Protein AF-A0AAD8T8Z3-F1 (afdb_monomer_lite)

Organism: Lolium multiflorum (NCBI:txid4521)

Sequence (109 aa):
MKLYEPAEFHVINPTKKTRVGNPVGYKVVPAGTAASLLDLEDPPQKRGAFTNNQIWVTPYNKSEEWAGGLFVYQSKGEDTLATWSERDRPIENKDIVLWYTLGFHHVPC

Radius of gyration: 16.37 Å; chains: 1; bounding box: 40×32×51 Å

pLDDT: mean 95.12, std 7.9, range [52.03, 98.62]

Secondary structure (DSSP, 8-state):
--TTS---EEEEEEEEE-TTSPEEEEEE---S-----S-TTSHHHHHTGGGS-SEEEEE--TT---TT-S--TT--STTSHHHHHTT----TTS-EEEEE---------

Structure (mmCIF, N/CA/C/O backbone):
data_AF-A0AAD8T8Z3-F1
#
_entry.id   AF-A0AAD8T8Z3-F1
#
loop_
_atom_site.group_PDB
_atom_site.id
_atom_site.type_symbol
_atom_site.label_atom_id
_atom_site.label_alt_id
_atom_site.label_comp_id
_atom_site.label_asym_id
_atom_site.label_entity_id
_atom_site.label_seq_id
_atom_site.pdbx_PDB_ins_code
_atom_site.Cartn_x
_atom_site.Cartn_y
_atom_site.Cartn_z
_atom_site.occupancy
_atom_site.B_iso_or_equiv
_atom_site.auth_seq_id
_atom_site.auth_comp_id
_atom_site.auth_asym_id
_atom_site.auth_atom_id
_atom_site.pdbx_PDB_model_num
ATOM 1 N N . MET A 1 1 ? 1.106 -13.058 0.043 1.00 52.03 1 MET A N 1
ATOM 2 C CA . MET A 1 1 ? -0.238 -13.679 0.082 1.00 52.03 1 MET A CA 1
ATOM 3 C C . MET A 1 1 ? -0.570 -14.150 -1.323 1.00 52.03 1 MET A C 1
ATOM 5 O O . MET A 1 1 ? -0.222 -13.451 -2.266 1.00 52.03 1 MET A O 1
ATOM 9 N N . LYS A 1 2 ? -1.134 -15.344 -1.493 1.00 57.16 2 LYS A N 1
ATOM 10 C CA . LYS A 1 2 ? -1.383 -15.915 -2.820 1.00 57.16 2 LYS A CA 1
ATOM 11 C C . LYS A 1 2 ? -2.777 -15.506 -3.293 1.00 57.16 2 LYS A C 1
ATOM 13 O O . LYS A 1 2 ? -3.746 -15.784 -2.603 1.00 57.16 2 LYS A O 1
ATOM 18 N N . LEU A 1 3 ? -2.882 -14.882 -4.468 1.00 57.81 3 LEU A N 1
ATOM 19 C CA . LEU A 1 3 ? -4.157 -14.403 -5.037 1.00 57.81 3 LEU A CA 1
ATOM 20 C C . LEU A 1 3 ? -5.218 -15.497 -5.249 1.00 57.81 3 LEU A C 1
ATOM 22 O O . LEU A 1 3 ? -6.386 -15.189 -5.451 1.00 57.81 3 LEU A O 1
ATOM 26 N N . TYR A 1 4 ? -4.809 -16.762 -5.232 1.00 66.50 4 TYR A N 1
ATOM 27 C CA . TYR A 1 4 ? -5.671 -17.924 -5.430 1.00 66.50 4 TYR A CA 1
ATOM 28 C C . TYR A 1 4 ? -6.176 -18.550 -4.124 1.00 66.50 4 TYR A C 1
ATOM 30 O O . TYR A 1 4 ? -7.016 -19.446 -4.168 1.00 66.50 4 TYR A O 1
ATOM 38 N N . GLU A 1 5 ? -5.681 -18.106 -2.967 1.00 82.31 5 GLU A N 1
ATOM 39 C CA . GLU A 1 5 ? -6.215 -18.532 -1.676 1.00 82.31 5 GLU A CA 1
ATOM 40 C C . GLU A 1 5 ? -7.357 -17.585 -1.277 1.00 82.31 5 GLU A C 1
ATOM 42 O O . GLU A 1 5 ? -7.149 -16.369 -1.218 1.00 82.31 5 GLU A O 1
ATOM 47 N N . PRO A 1 6 ? -8.576 -18.101 -1.030 1.00 86.00 6 PRO A N 1
ATOM 48 C CA . PRO A 1 6 ? -9.710 -17.252 -0.705 1.00 86.00 6 PRO A CA 1
ATOM 49 C C . PRO A 1 6 ? -9.490 -16.576 0.650 1.00 86.00 6 PRO A C 1
ATOM 51 O O . PRO A 1 6 ? -9.257 -17.237 1.661 1.00 86.00 6 PRO A O 1
ATOM 54 N N . ALA A 1 7 ? -9.605 -15.251 0.671 1.00 88.44 7 ALA A N 1
ATOM 55 C CA . ALA A 1 7 ? -9.513 -14.446 1.879 1.00 88.44 7 ALA A CA 1
ATOM 56 C C . ALA A 1 7 ? -10.479 -13.260 1.818 1.00 88.44 7 ALA A C 1
ATOM 58 O O . ALA A 1 7 ? -10.830 -12.771 0.743 1.00 88.44 7 ALA A O 1
ATOM 59 N N . GLU A 1 8 ? -10.887 -12.780 2.991 1.00 91.94 8 GLU A N 1
ATOM 60 C CA . GLU A 1 8 ? -11.671 -11.558 3.130 1.00 91.94 8 GLU A CA 1
ATOM 61 C C . GLU A 1 8 ? -10.866 -10.494 3.872 1.00 91.94 8 GLU A C 1
ATOM 63 O O . GLU A 1 8 ? -10.250 -10.779 4.897 1.00 91.94 8 GLU A O 1
ATOM 68 N N . PHE A 1 9 ? -10.925 -9.253 3.392 1.00 93.50 9 PHE A N 1
ATOM 69 C CA . PHE A 1 9 ? -10.243 -8.126 4.023 1.00 93.50 9 PHE A CA 1
ATOM 70 C C . PHE A 1 9 ? -11.258 -7.247 4.740 1.00 93.50 9 PHE A C 1
ATOM 72 O O . PHE A 1 9 ? -12.108 -6.619 4.105 1.00 93.50 9 PHE A O 1
ATOM 79 N N . HIS A 1 10 ? -11.171 -7.216 6.066 1.00 96.94 10 HIS A N 1
ATOM 80 C CA . HIS A 1 10 ? -12.029 -6.406 6.923 1.00 96.94 10 HIS A CA 1
ATOM 81 C C . HIS A 1 10 ? -11.175 -5.392 7.678 1.00 96.94 10 HIS A C 1
ATOM 83 O O . HIS A 1 10 ? -10.172 -5.754 8.288 1.00 96.94 10 HIS A O 1
ATOM 89 N N . VAL A 1 11 ? -11.600 -4.131 7.670 1.00 98.12 11 VAL A N 1
ATOM 90 C CA . VAL A 1 11 ? -11.083 -3.093 8.563 1.00 98.12 11 VAL A CA 1
ATOM 91 C C . VAL A 1 11 ? -12.081 -2.953 9.702 1.00 98.12 11 VAL A C 1
ATOM 93 O O . VAL A 1 11 ? -13.216 -2.513 9.495 1.00 98.12 11 VAL A O 1
ATOM 96 N N . ILE A 1 12 ? -11.675 -3.370 10.898 1.00 98.44 12 ILE A N 1
ATOM 97 C CA . ILE A 1 12 ? -12.539 -3.410 12.079 1.00 98.44 12 ILE A CA 1
ATOM 98 C C . ILE A 1 12 ? -12.111 -2.381 13.124 1.00 98.44 12 ILE A C 1
ATOM 100 O O . ILE A 1 12 ? -10.944 -2.015 13.219 1.00 98.44 12 ILE A O 1
ATOM 104 N N . ASN A 1 13 ? -13.056 -1.965 13.964 1.00 98.44 13 ASN A N 1
ATOM 105 C CA . ASN A 1 13 ? -12.756 -1.319 15.234 1.00 98.44 13 ASN A CA 1
ATOM 106 C C . ASN A 1 13 ? -12.890 -2.363 16.359 1.00 98.44 13 ASN A C 1
ATOM 108 O O . ASN A 1 13 ? -14.018 -2.705 16.727 1.00 98.44 13 ASN A O 1
ATOM 112 N N . PRO A 1 14 ? -11.780 -2.852 16.944 1.00 97.69 14 PRO A N 1
ATOM 113 C CA . PRO A 1 14 ? -11.825 -3.924 17.940 1.00 97.69 14 PRO A CA 1
ATOM 114 C C . PRO A 1 14 ? -12.449 -3.484 19.275 1.00 97.69 14 PRO A C 1
ATOM 116 O O . PRO A 1 14 ? -12.897 -4.322 20.057 1.00 97.69 14 PRO A O 1
ATOM 119 N N . THR A 1 15 ? -12.524 -2.174 19.539 1.00 98.12 15 THR A N 1
ATOM 120 C CA . THR A 1 15 ? -13.075 -1.614 20.787 1.00 98.12 15 THR A CA 1
ATOM 121 C C . THR A 1 15 ? -14.592 -1.430 20.756 1.00 98.12 15 THR A C 1
ATOM 123 O O . THR A 1 15 ? -15.213 -1.230 21.800 1.00 98.12 15 THR A O 1
ATOM 126 N N . LYS A 1 16 ? -15.215 -1.510 19.573 1.00 98.31 16 LYS A N 1
ATOM 127 C CA . LYS A 1 16 ? -16.660 -1.340 19.398 1.00 98.31 16 LYS A CA 1
ATOM 128 C C . LYS A 1 16 ? -17.291 -2.622 18.880 1.00 98.31 16 LYS A C 1
ATOM 130 O O . LYS A 1 16 ? -16.862 -3.180 17.876 1.00 98.31 16 LYS A O 1
ATOM 135 N N . LYS A 1 17 ? -18.360 -3.058 19.546 1.00 98.44 17 LYS A N 1
ATOM 136 C CA . LYS A 1 17 ? -19.092 -4.280 19.204 1.00 98.44 17 LYS A CA 1
ATOM 137 C C . LYS A 1 17 ? -20.526 -3.972 18.790 1.00 98.44 17 LYS A C 1
ATOM 139 O O . LYS A 1 17 ? -21.150 -3.037 19.285 1.00 98.44 17 LYS A O 1
ATOM 144 N N . THR A 1 18 ? -21.043 -4.788 17.883 1.00 98.38 18 THR A N 1
ATOM 145 C CA . THR A 1 18 ? -22.467 -4.865 17.542 1.00 98.38 18 THR A CA 1
ATOM 146 C C . THR A 1 18 ? -23.280 -5.427 18.714 1.00 98.38 18 THR A C 1
ATOM 148 O O . THR A 1 18 ? -22.726 -6.010 19.648 1.00 98.38 18 THR A O 1
ATOM 151 N N . ARG A 1 19 ? -24.616 -5.333 18.639 1.00 98.19 19 ARG A N 1
ATOM 152 C CA . ARG A 1 19 ? -25.535 -5.890 19.653 1.00 98.19 19 ARG A CA 1
ATOM 153 C C . ARG A 1 19 ? -25.320 -7.386 19.926 1.00 98.19 19 ARG A C 1
ATOM 155 O O . ARG A 1 19 ? -25.589 -7.838 21.030 1.00 98.19 19 ARG A O 1
ATOM 162 N N . VAL A 1 20 ? -24.844 -8.140 18.936 1.00 97.88 20 VAL A N 1
ATOM 163 C CA . VAL A 1 20 ? -24.604 -9.591 19.037 1.00 97.88 20 VAL A CA 1
ATOM 164 C C . VAL A 1 20 ? -23.153 -9.948 19.391 1.00 97.88 20 VAL A C 1
ATOM 166 O O . VAL A 1 20 ? -22.808 -11.121 19.420 1.00 97.88 20 VAL A O 1
ATOM 169 N N . GLY A 1 21 ? -22.294 -8.959 19.672 1.00 98.06 21 GLY A N 1
ATOM 170 C CA . GLY A 1 21 ? -20.950 -9.175 20.223 1.00 98.06 21 GLY A CA 1
ATOM 171 C C . GLY A 1 21 ? -19.785 -9.174 19.224 1.00 98.06 21 GLY A C 1
ATOM 172 O O . GLY A 1 21 ? -18.634 -9.192 19.661 1.00 98.06 21 GLY A O 1
ATOM 173 N N . ASN A 1 22 ? -20.044 -9.084 17.916 1.00 98.12 22 ASN A N 1
ATOM 174 C CA . ASN A 1 22 ? -18.989 -9.013 16.891 1.00 98.12 22 ASN A CA 1
ATOM 175 C C . ASN A 1 22 ? -18.401 -7.594 16.781 1.00 98.12 22 ASN A C 1
ATOM 177 O O . ASN A 1 22 ? -19.184 -6.642 16.885 1.00 98.12 22 ASN A O 1
ATOM 181 N N . PRO A 1 23 ? -17.086 -7.424 16.532 1.00 98.25 23 PRO A N 1
ATOM 182 C CA . PRO A 1 23 ? -16.497 -6.121 16.219 1.00 98.25 23 PRO A CA 1
ATOM 183 C C . PRO A 1 23 ? -17.193 -5.445 15.033 1.00 98.25 23 PRO A C 1
ATOM 185 O O . PRO A 1 23 ? -17.599 -6.111 14.082 1.00 98.25 23 PRO A O 1
ATOM 188 N N . VAL A 1 24 ? -17.344 -4.122 15.087 1.00 98.50 24 VAL A N 1
ATOM 189 C CA . VAL A 1 24 ? -17.851 -3.347 13.942 1.00 98.50 24 VAL A CA 1
ATOM 190 C C . VAL A 1 24 ? -16.747 -3.168 12.902 1.00 98.50 24 VAL A C 1
ATOM 192 O O . VAL A 1 24 ? -15.578 -3.050 13.263 1.00 98.50 24 VAL A O 1
ATOM 195 N N . GLY A 1 25 ? -17.096 -3.089 11.621 1.00 97.88 25 GLY A N 1
ATOM 196 C CA . GLY A 1 25 ? -16.109 -2.878 10.567 1.00 97.88 25 GLY A CA 1
ATOM 197 C C . GLY A 1 25 ? -16.709 -2.794 9.174 1.00 97.88 25 GLY A C 1
ATOM 198 O O . GLY A 1 25 ? -17.920 -2.924 8.995 1.00 97.88 25 GLY A O 1
ATOM 199 N N . TYR A 1 26 ? -15.828 -2.584 8.204 1.00 98.31 26 TYR A N 1
ATOM 200 C CA . TYR A 1 26 ? -16.132 -2.581 6.778 1.00 98.31 26 TYR A CA 1
ATOM 201 C C . TYR A 1 26 ? -15.279 -3.625 6.065 1.00 98.31 26 TYR A C 1
ATOM 203 O O . TYR A 1 26 ? -14.132 -3.861 6.440 1.00 98.31 26 TYR A O 1
ATOM 211 N N . LYS A 1 27 ? -15.837 -4.229 5.016 1.00 96.69 27 LYS A N 1
ATOM 212 C CA . LYS A 1 27 ? -15.161 -5.221 4.177 1.00 96.69 27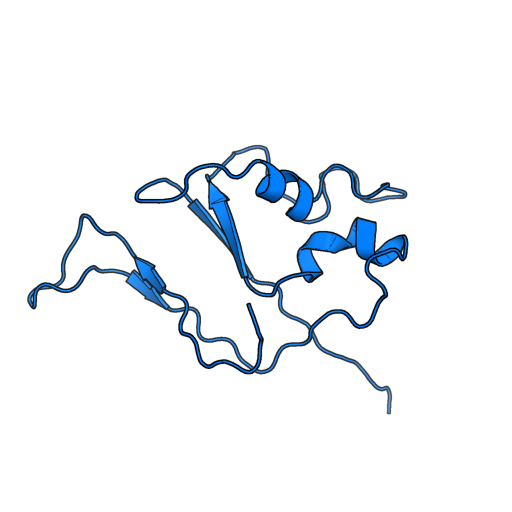 LYS A CA 1
ATOM 213 C C . LYS A 1 27 ? -14.806 -4.615 2.823 1.00 96.69 27 LYS A C 1
ATOM 215 O O . LYS A 1 27 ? -15.653 -3.984 2.194 1.00 96.69 27 LYS A O 1
ATOM 220 N N . VAL A 1 28 ? -13.591 -4.875 2.348 1.00 94.56 28 VAL A N 1
ATOM 221 C CA . VAL A 1 28 ? -13.228 -4.662 0.942 1.00 94.56 28 VAL A CA 1
ATOM 222 C C . VAL A 1 28 ? -13.748 -5.849 0.137 1.00 94.56 28 VAL A C 1
ATOM 224 O O . VAL A 1 28 ? -13.416 -7.000 0.426 1.00 94.56 28 VAL A O 1
ATOM 227 N N . VAL A 1 29 ? -14.581 -5.574 -0.867 1.00 93.19 29 VAL A N 1
ATOM 228 C CA . VAL A 1 29 ? -15.100 -6.578 -1.805 1.00 93.19 29 VAL A CA 1
ATOM 229 C C . VAL A 1 29 ? -14.418 -6.348 -3.156 1.00 93.19 29 VAL A C 1
ATOM 231 O O . VAL A 1 29 ? -14.917 -5.554 -3.954 1.00 93.19 29 VAL A O 1
ATOM 234 N N . PRO A 1 30 ? -13.243 -6.959 -3.400 1.00 87.88 30 PRO A N 1
ATOM 235 C CA . PRO A 1 30 ? -12.527 -6.769 -4.652 1.00 87.88 30 PRO A CA 1
ATOM 236 C C . PRO A 1 30 ? -13.265 -7.461 -5.805 1.00 87.88 30 PRO A C 1
ATOM 238 O O . PRO A 1 30 ? -13.795 -8.562 -5.652 1.00 87.88 30 PRO A O 1
ATOM 241 N N . ALA A 1 31 ? -13.271 -6.813 -6.967 1.00 85.56 31 ALA A N 1
ATOM 242 C CA . ALA A 1 31 ? -13.649 -7.440 -8.229 1.00 85.56 31 ALA A CA 1
ATOM 243 C C . ALA A 1 31 ? -12.415 -8.088 -8.889 1.00 85.56 31 ALA A C 1
ATOM 245 O O . ALA A 1 31 ? -11.359 -8.224 -8.264 1.00 85.56 31 ALA A O 1
ATOM 246 N N . GLY A 1 32 ? -12.535 -8.469 -10.165 1.00 84.50 32 GLY A N 1
ATOM 247 C CA . GLY A 1 32 ? -11.378 -8.866 -10.966 1.00 84.50 32 GLY A CA 1
ATOM 248 C C . GLY A 1 32 ? -10.306 -7.773 -10.943 1.00 84.50 32 GLY A C 1
ATOM 249 O O . GLY A 1 32 ? -10.592 -6.613 -11.230 1.00 84.50 32 GLY A O 1
ATOM 250 N N . THR A 1 33 ? -9.086 -8.151 -10.573 1.00 90.44 33 THR A N 1
ATOM 251 C CA . THR A 1 33 ? -7.913 -7.273 -10.534 1.00 90.44 33 THR A CA 1
ATOM 252 C C . THR A 1 33 ? -6.728 -7.984 -11.180 1.00 90.44 33 THR A C 1
ATOM 254 O O . THR A 1 33 ? -6.789 -9.182 -11.463 1.00 90.44 33 THR A O 1
ATOM 257 N N . ALA A 1 34 ? -5.650 -7.249 -11.408 1.00 92.00 34 ALA A N 1
ATOM 258 C CA . ALA A 1 34 ? -4.428 -7.744 -12.014 1.00 92.00 34 ALA A CA 1
ATOM 259 C C . ALA A 1 34 ? -3.239 -7.590 -11.060 1.00 92.00 34 ALA A C 1
ATOM 261 O O . ALA A 1 34 ? -3.195 -6.681 -10.228 1.00 92.00 34 ALA A O 1
ATOM 262 N N . ALA A 1 35 ? -2.267 -8.487 -11.192 1.00 92.94 35 ALA A N 1
ATOM 263 C CA . ALA A 1 35 ? -0.929 -8.297 -10.641 1.00 92.94 35 ALA A CA 1
ATOM 264 C C . ALA A 1 35 ? -0.040 -7.631 -11.700 1.00 92.94 35 ALA A C 1
ATOM 266 O O . ALA A 1 35 ? -0.352 -7.695 -12.889 1.00 92.94 35 ALA A O 1
ATOM 267 N N . SER A 1 36 ? 1.069 -7.008 -11.296 1.00 95.38 36 SER A N 1
ATOM 268 C CA . SER A 1 36 ? 2.067 -6.584 -12.284 1.00 95.38 36 SER A CA 1
ATOM 269 C C . SER A 1 36 ? 2.664 -7.801 -13.001 1.00 95.38 36 SER A C 1
ATOM 271 O O . SER A 1 36 ? 2.850 -8.855 -12.394 1.00 95.38 36 SER A O 1
ATOM 273 N N . LEU A 1 37 ? 2.955 -7.640 -14.293 1.00 96.62 37 LEU A N 1
ATOM 274 C CA . LEU A 1 37 ? 3.646 -8.638 -15.119 1.00 96.62 37 LEU A CA 1
ATOM 275 C C . LEU A 1 37 ? 5.144 -8.344 -15.261 1.00 96.62 37 LEU A C 1
ATOM 277 O O . LEU A 1 37 ? 5.854 -9.118 -15.898 1.00 96.62 37 LEU A O 1
ATOM 281 N N . LEU A 1 38 ? 5.607 -7.209 -14.735 1.00 98.06 38 LEU A N 1
ATOM 282 C CA . LEU A 1 38 ? 7.006 -6.812 -14.828 1.00 98.06 38 LEU A CA 1
ATOM 283 C C . LEU A 1 38 ? 7.858 -7.615 -13.846 1.00 98.06 38 LEU A C 1
ATOM 285 O O . LEU A 1 38 ? 7.397 -8.005 -12.771 1.00 98.06 38 LEU A O 1
ATOM 289 N N . ASP A 1 39 ? 9.119 -7.815 -14.215 1.00 97.88 39 ASP A N 1
ATOM 290 C CA . ASP A 1 39 ? 10.121 -8.360 -13.307 1.00 97.88 39 ASP A CA 1
ATOM 291 C C . ASP A 1 39 ? 10.309 -7.409 -12.112 1.00 97.88 39 ASP A C 1
ATOM 293 O O . ASP A 1 39 ? 10.311 -6.188 -12.281 1.00 97.88 39 ASP A O 1
ATOM 297 N N . LEU A 1 40 ? 10.466 -7.952 -10.901 1.00 96.31 40 LEU A N 1
ATOM 298 C CA . LEU A 1 40 ? 10.647 -7.144 -9.688 1.00 96.31 40 LEU A CA 1
ATOM 299 C C . LEU A 1 40 ? 11.907 -6.270 -9.750 1.00 96.31 40 LEU A C 1
ATOM 301 O O . LEU A 1 40 ? 11.945 -5.206 -9.129 1.00 96.31 40 LEU A O 1
ATOM 305 N N . GLU A 1 41 ? 12.912 -6.684 -10.525 1.00 96.88 41 GLU A N 1
ATOM 306 C CA . GLU A 1 41 ? 14.155 -5.945 -10.695 1.00 96.88 41 GLU A CA 1
ATOM 307 C C . GLU A 1 41 ? 14.093 -4.856 -11.780 1.00 96.88 41 GLU A C 1
ATOM 309 O O . GLU A 1 41 ? 14.995 -4.009 -11.840 1.00 96.88 41 GLU A O 1
ATOM 314 N N . ASP A 1 42 ? 13.029 -4.825 -12.591 1.00 98.31 42 ASP A N 1
ATOM 315 C CA . ASP A 1 42 ? 12.837 -3.852 -13.667 1.00 98.31 42 ASP A CA 1
ATOM 316 C C . ASP A 1 42 ? 12.673 -2.427 -13.088 1.00 98.31 42 ASP A C 1
ATOM 318 O O . ASP A 1 42 ? 11.863 -2.220 -12.174 1.00 98.31 42 ASP A O 1
ATOM 322 N N . PRO A 1 43 ? 13.397 -1.398 -13.582 1.00 98.12 43 PRO A N 1
ATOM 323 C CA . PRO A 1 43 ? 13.272 -0.029 -13.079 1.00 98.12 43 PRO A CA 1
ATOM 324 C C . PRO A 1 43 ? 11.834 0.517 -12.952 1.00 98.12 43 PRO A C 1
ATOM 326 O O . PRO A 1 43 ? 11.533 1.126 -11.921 1.00 98.12 43 PRO A O 1
ATOM 329 N N . PRO A 1 44 ? 10.909 0.337 -13.920 1.00 98.25 44 PRO A N 1
ATOM 330 C CA . PRO A 1 44 ? 9.510 0.717 -13.727 1.00 98.25 44 PRO A CA 1
ATOM 331 C C . PRO A 1 44 ? 8.822 -0.046 -12.588 1.00 98.25 44 PRO A C 1
ATOM 333 O O . PRO A 1 44 ? 8.038 0.576 -11.872 1.00 98.25 44 PRO A O 1
ATOM 336 N N . GLN A 1 45 ? 9.131 -1.329 -12.360 1.00 98.50 45 GLN A N 1
ATOM 337 C CA . GLN A 1 45 ? 8.543 -2.092 -11.255 1.00 98.50 45 GLN A CA 1
ATOM 338 C C . GLN A 1 45 ? 9.056 -1.606 -9.898 1.00 98.50 45 GLN A C 1
ATOM 340 O O . GLN A 1 45 ? 8.259 -1.422 -8.981 1.00 98.50 45 GLN A O 1
ATOM 345 N N . LYS A 1 46 ? 10.349 -1.275 -9.787 1.00 98.12 46 LYS A N 1
ATOM 346 C CA . LYS A 1 46 ? 10.918 -0.643 -8.580 1.00 98.12 46 LYS A CA 1
ATOM 347 C C . LYS A 1 46 ? 10.245 0.690 -8.260 1.00 98.12 46 LYS A C 1
ATOM 349 O O . LYS A 1 46 ? 9.912 0.972 -7.114 1.00 98.12 46 LYS A O 1
ATOM 354 N N . ARG A 1 47 ? 9.992 1.511 -9.283 1.00 98.44 47 ARG A N 1
ATOM 355 C CA . ARG A 1 47 ? 9.289 2.798 -9.134 1.00 98.44 47 ARG A CA 1
ATOM 356 C C . ARG A 1 47 ? 7.804 2.627 -8.808 1.00 98.44 47 ARG A C 1
ATOM 358 O O . ARG A 1 47 ? 7.239 3.437 -8.081 1.00 98.44 47 ARG A O 1
ATOM 365 N N . GLY A 1 48 ? 7.178 1.586 -9.350 1.00 98.25 48 GLY A N 1
ATOM 366 C CA . GLY A 1 48 ? 5.773 1.228 -9.164 1.00 98.25 48 GLY A CA 1
ATOM 367 C C . GLY A 1 48 ? 5.541 0.151 -8.104 1.00 98.25 48 GLY A C 1
ATOM 368 O O . GLY A 1 48 ? 4.546 -0.568 -8.192 1.00 98.25 48 GLY A O 1
ATOM 369 N N . ALA A 1 49 ? 6.429 0.012 -7.115 1.00 98.25 49 ALA A N 1
ATOM 370 C CA . ALA A 1 49 ? 6.431 -1.120 -6.184 1.00 98.25 49 ALA A CA 1
ATOM 371 C C . ALA A 1 49 ? 5.154 -1.241 -5.326 1.00 98.25 49 ALA A C 1
ATOM 373 O O . ALA A 1 49 ? 4.855 -2.319 -4.815 1.00 98.25 49 ALA A O 1
ATOM 374 N N . PHE A 1 50 ? 4.331 -0.189 -5.236 1.00 98.12 50 PHE A N 1
ATOM 375 C CA . PHE A 1 50 ? 2.979 -0.257 -4.657 1.00 98.12 50 PHE A CA 1
ATOM 376 C C . PHE A 1 50 ? 2.045 -1.246 -5.392 1.00 98.12 50 PHE A C 1
ATOM 378 O O . PHE A 1 50 ? 1.001 -1.633 -4.869 1.00 98.12 50 PHE A O 1
ATOM 385 N N . THR A 1 51 ? 2.419 -1.694 -6.594 1.00 97.62 51 THR A N 1
ATOM 386 C CA . THR A 1 51 ? 1.709 -2.731 -7.360 1.00 97.62 51 THR A CA 1
ATOM 387 C C . THR A 1 51 ? 2.112 -4.163 -7.001 1.00 97.62 51 THR A C 1
ATOM 389 O O . THR A 1 51 ? 1.456 -5.101 -7.452 1.00 97.62 51 THR A O 1
ATOM 392 N N . ASN A 1 52 ? 3.137 -4.353 -6.159 1.00 96.19 52 ASN A N 1
ATOM 393 C CA . ASN A 1 52 ? 3.604 -5.681 -5.736 1.00 96.19 52 ASN A CA 1
ATOM 394 C C . ASN A 1 52 ? 2.556 -6.449 -4.911 1.00 96.19 52 ASN A C 1
ATOM 396 O O . ASN A 1 52 ? 2.615 -7.673 -4.835 1.00 96.19 52 ASN A O 1
ATOM 400 N N . ASN A 1 53 ? 1.601 -5.743 -4.298 1.00 93.88 53 ASN A N 1
ATOM 401 C CA . ASN A 1 53 ? 0.477 -6.325 -3.573 1.00 93.88 53 ASN A CA 1
ATOM 402 C C . ASN A 1 53 ? -0.819 -5.581 -3.918 1.00 93.88 53 ASN A C 1
ATOM 404 O O . ASN A 1 53 ? -0.812 -4.382 -4.202 1.00 93.88 53 ASN A O 1
ATOM 408 N N . GLN A 1 54 ? -1.946 -6.287 -3.835 1.00 93.31 54 GLN A N 1
ATOM 409 C CA . GLN A 1 54 ? -3.279 -5.704 -4.000 1.00 93.31 54 GLN A CA 1
ATOM 410 C C . GLN A 1 54 ? -3.726 -4.931 -2.757 1.00 93.31 54 GLN A C 1
ATOM 412 O O . GLN A 1 54 ? -4.465 -3.963 -2.890 1.00 93.31 54 GLN A O 1
ATOM 417 N N . ILE A 1 55 ? -3.301 -5.350 -1.563 1.00 94.25 55 ILE A N 1
ATOM 418 C CA . ILE A 1 55 ? -3.670 -4.729 -0.288 1.00 94.25 55 ILE A CA 1
ATOM 419 C C . ILE A 1 55 ? -2.399 -4.405 0.488 1.00 94.25 55 ILE A C 1
ATOM 421 O O . ILE A 1 55 ? -1.559 -5.281 0.696 1.00 94.25 55 ILE A O 1
ATOM 425 N N . TRP A 1 56 ? -2.307 -3.165 0.961 1.00 97.31 56 TRP A N 1
ATOM 426 C CA . TRP A 1 56 ? -1.298 -2.709 1.912 1.00 97.31 56 TRP A CA 1
ATOM 427 C C . TRP A 1 56 ? -1.985 -2.044 3.096 1.00 97.31 56 TRP A C 1
ATOM 429 O O . TRP A 1 56 ? -3.036 -1.419 2.939 1.00 97.31 56 TRP A O 1
ATOM 439 N N . VAL A 1 57 ? -1.373 -2.140 4.273 1.00 98.12 57 VAL A N 1
ATOM 440 C CA . VAL A 1 57 ? -1.832 -1.434 5.469 1.00 98.12 57 VAL A CA 1
ATOM 441 C C . VAL A 1 57 ? -0.631 -0.776 6.126 1.00 98.12 57 VAL A C 1
ATOM 443 O O . VAL A 1 57 ? 0.347 -1.447 6.443 1.00 98.12 57 VAL A O 1
ATOM 446 N N . THR A 1 58 ? -0.709 0.533 6.337 1.00 98.62 58 THR A N 1
ATOM 447 C CA . THR A 1 58 ? 0.319 1.309 7.039 1.00 98.62 58 THR A CA 1
ATOM 448 C C . THR A 1 58 ? -0.307 2.046 8.220 1.00 98.62 58 THR A C 1
ATOM 450 O O . THR A 1 58 ? -1.494 2.378 8.175 1.00 98.62 58 THR A O 1
ATOM 453 N N . PRO A 1 59 ? 0.447 2.345 9.292 1.00 98.50 59 PRO A N 1
ATOM 454 C CA . PRO A 1 59 ? 0.006 3.348 10.252 1.00 98.50 59 PRO A CA 1
ATOM 455 C C . PRO A 1 59 ? -0.194 4.687 9.545 1.00 98.50 59 PRO A C 1
ATOM 457 O O . PRO A 1 59 ? 0.598 5.041 8.666 1.00 98.50 59 PRO A O 1
ATOM 460 N N . TYR A 1 60 ? -1.214 5.440 9.949 1.00 98.56 60 TYR A N 1
ATOM 461 C CA . TYR A 1 60 ? -1.433 6.778 9.417 1.00 98.56 60 TYR A CA 1
ATOM 462 C C . TYR A 1 60 ? -0.202 7.663 9.646 1.00 98.56 60 TYR A C 1
ATOM 464 O O . TYR A 1 60 ? 0.350 7.744 10.747 1.00 98.56 60 TYR A O 1
ATOM 472 N N . ASN A 1 61 ? 0.224 8.342 8.586 1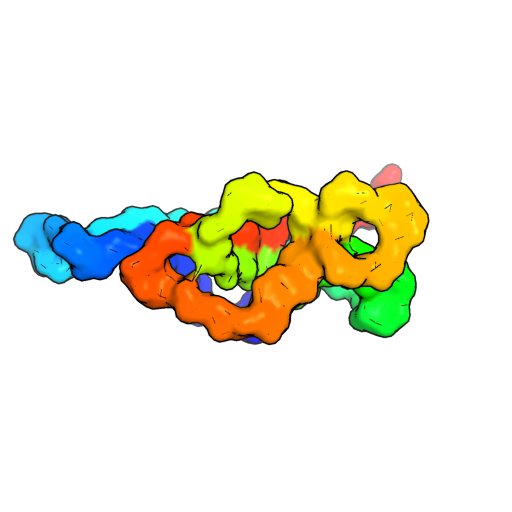.00 98.38 61 ASN A N 1
ATOM 473 C CA . ASN A 1 61 ? 1.268 9.347 8.631 1.00 98.38 61 ASN A CA 1
ATOM 474 C C . ASN A 1 61 ? 0.904 10.460 7.649 1.00 98.38 61 ASN A C 1
ATOM 476 O O . ASN A 1 61 ? 0.714 10.209 6.463 1.00 98.38 61 ASN A O 1
ATOM 480 N N . LYS A 1 62 ? 0.845 11.697 8.147 1.00 98.12 62 LYS A N 1
ATOM 481 C CA . LYS A 1 62 ? 0.441 12.865 7.363 1.00 98.12 62 LYS A CA 1
ATOM 482 C C . LYS A 1 62 ? 1.323 13.102 6.129 1.00 98.12 62 LYS A C 1
ATOM 484 O O . LYS A 1 62 ? 0.848 13.696 5.180 1.00 98.12 62 LYS A O 1
ATOM 489 N N . SER A 1 63 ? 2.589 12.681 6.134 1.00 98.00 63 SER A N 1
ATOM 490 C CA . SER A 1 63 ? 3.481 12.863 4.977 1.00 98.00 63 SER A CA 1
ATOM 491 C C . SER A 1 63 ? 3.414 11.731 3.944 1.00 98.00 63 SER A C 1
ATOM 493 O O . SER A 1 63 ? 3.986 11.864 2.868 1.00 98.00 63 SER A O 1
ATOM 495 N N . GLU A 1 64 ? 2.785 10.600 4.271 1.00 98.25 64 GLU A N 1
ATOM 496 C CA . GLU A 1 64 ? 2.741 9.394 3.431 1.00 98.25 64 GLU A CA 1
ATOM 497 C C . GLU A 1 64 ? 1.455 9.385 2.591 1.00 98.25 64 GLU A C 1
ATOM 499 O O . GLU A 1 64 ? 0.517 8.646 2.872 1.00 98.25 64 GLU A O 1
ATOM 504 N N . GLU A 1 65 ? 1.398 10.257 1.579 1.00 98.12 65 GLU A N 1
ATOM 505 C CA . GLU A 1 65 ? 0.189 10.499 0.768 1.00 98.12 65 GLU A CA 1
ATOM 506 C C . GLU A 1 65 ? 0.218 9.812 -0.612 1.00 98.12 65 GLU A C 1
ATOM 508 O O . GLU A 1 65 ? -0.816 9.386 -1.128 1.00 98.12 65 GLU A O 1
ATOM 513 N N . TRP A 1 66 ? 1.400 9.678 -1.221 1.00 98.56 66 TRP A N 1
ATOM 514 C CA . TRP A 1 66 ? 1.573 9.263 -2.618 1.00 98.56 66 TRP A CA 1
ATOM 515 C C . TRP 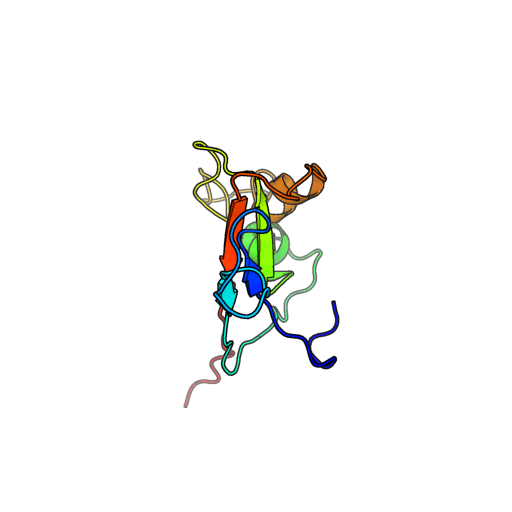A 1 66 ? 2.256 7.896 -2.721 1.00 98.56 66 TRP A C 1
ATOM 517 O O . TRP A 1 66 ? 3.445 7.781 -2.454 1.00 98.56 66 TRP A O 1
ATOM 527 N N . ALA A 1 67 ? 1.550 6.854 -3.168 1.00 98.44 67 ALA A N 1
ATOM 528 C CA . ALA A 1 67 ? 2.078 5.480 -3.153 1.00 98.44 67 ALA A CA 1
ATOM 529 C C . ALA A 1 67 ? 3.369 5.261 -3.983 1.00 98.44 67 ALA A C 1
ATOM 531 O O . ALA A 1 67 ? 4.138 4.342 -3.700 1.00 98.44 67 ALA A O 1
ATOM 532 N N . GLY A 1 68 ? 3.611 6.092 -5.005 1.00 98.25 68 GLY A N 1
ATOM 533 C CA . GLY A 1 68 ? 4.851 6.107 -5.797 1.00 98.25 68 GLY A CA 1
ATOM 534 C C . GLY A 1 68 ? 5.919 7.098 -5.307 1.00 98.25 68 GLY A C 1
ATOM 535 O O . GLY A 1 68 ? 6.952 7.234 -5.965 1.00 98.25 68 GLY A O 1
ATOM 536 N N . GLY A 1 69 ? 5.656 7.798 -4.202 1.00 98.19 69 GLY A N 1
ATOM 537 C CA . GLY A 1 69 ? 6.491 8.850 -3.623 1.00 98.19 69 GLY A CA 1
ATOM 538 C C . GLY A 1 69 ? 6.100 10.264 -4.032 1.00 98.19 69 GLY A C 1
ATOM 539 O O . GLY A 1 69 ? 5.364 10.473 -4.999 1.00 98.19 69 GLY A O 1
ATOM 540 N N . LEU A 1 70 ? 6.608 11.251 -3.290 1.00 98.00 70 LEU A N 1
ATOM 541 C CA . LEU A 1 70 ? 6.315 12.671 -3.536 1.00 98.00 70 LEU A CA 1
ATOM 542 C C . LEU A 1 70 ? 6.845 13.153 -4.900 1.00 98.00 70 LEU A C 1
ATOM 544 O O . LEU A 1 70 ? 6.181 13.921 -5.595 1.00 98.00 70 LEU A O 1
ATOM 548 N N . PHE A 1 71 ? 8.032 12.688 -5.302 1.00 97.81 71 PHE A N 1
ATOM 549 C CA . PHE A 1 71 ? 8.685 13.067 -6.558 1.00 97.81 71 PHE A CA 1
ATOM 550 C C . PHE A 1 71 ? 8.888 11.846 -7.462 1.00 97.81 71 PHE A C 1
ATOM 552 O O . PHE A 1 71 ? 9.887 11.137 -7.369 1.00 97.81 71 PHE A O 1
ATOM 559 N N . VAL A 1 72 ? 7.927 11.602 -8.359 1.00 97.81 72 VAL A N 1
ATOM 560 C CA . VAL A 1 72 ? 7.878 10.381 -9.189 1.00 97.81 72 VAL A CA 1
ATOM 561 C C . VAL A 1 72 ? 8.684 10.498 -10.489 1.00 97.81 72 VAL A C 1
ATOM 563 O O . VAL A 1 72 ? 9.172 9.492 -11.017 1.00 97.81 72 VAL A O 1
ATOM 566 N N . TYR A 1 73 ? 8.823 11.703 -11.045 1.00 97.69 73 TYR A N 1
ATOM 567 C CA . TYR A 1 73 ? 9.553 11.911 -12.297 1.00 97.69 73 TYR A CA 1
ATOM 568 C C . TYR A 1 73 ? 11.027 11.526 -12.127 1.00 97.69 73 TYR A C 1
ATOM 570 O O . TYR A 1 73 ? 11.708 12.051 -11.254 1.00 97.69 73 TYR A O 1
ATOM 578 N N . GLN A 1 74 ? 11.498 10.576 -12.943 1.00 97.12 74 GLN A N 1
ATOM 579 C CA . GLN A 1 74 ? 12.846 9.990 -12.853 1.00 97.12 74 GLN A CA 1
ATOM 580 C C . GLN A 1 74 ? 13.216 9.431 -11.462 1.00 97.12 74 GLN A C 1
ATOM 582 O O . GLN A 1 74 ? 14.397 9.313 -11.135 1.00 97.12 74 GLN A O 1
ATOM 587 N N . SER A 1 75 ? 12.222 9.056 -10.648 1.00 97.81 75 SER A N 1
ATOM 588 C CA . SER A 1 75 ? 12.456 8.445 -9.338 1.00 97.81 75 SER A CA 1
ATOM 589 C C . SER A 1 75 ? 13.220 7.124 -9.448 1.00 97.81 75 SER A C 1
ATOM 591 O O . SER A 1 75 ? 13.138 6.422 -10.457 1.00 97.81 75 SER A O 1
ATOM 593 N N . LYS A 1 76 ? 13.929 6.757 -8.378 1.00 97.56 76 LYS A N 1
ATOM 594 C CA . LYS A 1 76 ? 14.619 5.462 -8.258 1.00 97.56 76 LYS A CA 1
ATOM 595 C C . LYS A 1 76 ? 13.828 4.412 -7.467 1.00 97.56 76 LYS A C 1
ATOM 597 O O . LYS A 1 76 ? 14.306 3.296 -7.312 1.00 97.56 76 LYS A O 1
ATOM 602 N N . GLY A 1 77 ? 12.624 4.756 -6.997 1.00 97.12 77 GLY A N 1
ATOM 603 C CA . GLY A 1 77 ? 11.776 3.869 -6.187 1.00 97.12 77 GLY A CA 1
ATOM 604 C C . GLY A 1 77 ? 12.078 3.880 -4.682 1.00 97.12 77 GLY A C 1
ATOM 605 O O . GLY A 1 77 ? 11.633 2.992 -3.969 1.00 97.12 77 GLY A O 1
ATOM 606 N N . GLU A 1 78 ? 12.812 4.880 -4.190 1.00 96.81 78 GLU A N 1
ATOM 607 C CA . GLU A 1 78 ? 13.294 4.950 -2.796 1.00 96.81 78 GLU A CA 1
ATOM 608 C C . GLU A 1 78 ? 12.265 5.522 -1.797 1.00 96.81 78 GLU A C 1
ATOM 610 O O . GLU A 1 78 ? 12.491 5.480 -0.594 1.00 96.81 78 GLU A O 1
ATOM 615 N N . ASP A 1 79 ? 11.145 6.072 -2.275 1.00 98.00 79 ASP A N 1
ATOM 616 C CA . ASP A 1 79 ? 10.079 6.671 -1.451 1.00 98.00 79 ASP A CA 1
ATOM 617 C C . ASP A 1 79 ? 8.709 6.083 -1.818 1.00 98.00 79 ASP A C 1
ATOM 619 O O . ASP A 1 79 ? 7.743 6.795 -2.049 1.00 98.00 79 ASP A O 1
ATOM 623 N N . THR A 1 80 ? 8.623 4.764 -1.975 1.00 98.44 80 THR A N 1
ATOM 624 C CA . THR A 1 80 ? 7.360 4.112 -2.358 1.00 98.44 80 THR A CA 1
ATOM 625 C C . THR A 1 80 ? 6.604 3.589 -1.139 1.00 98.44 80 THR A C 1
ATOM 627 O O . THR A 1 80 ? 7.171 3.395 -0.063 1.00 98.44 80 THR A O 1
ATOM 630 N N . LEU A 1 81 ? 5.327 3.249 -1.329 1.00 98.56 81 LEU A N 1
ATOM 631 C CA . LEU A 1 81 ? 4.531 2.519 -0.340 1.00 98.56 81 LEU A CA 1
ATOM 632 C C . LEU A 1 81 ? 5.217 1.223 0.125 1.00 98.56 81 LEU A C 1
ATOM 634 O O . LEU A 1 81 ? 5.103 0.855 1.296 1.00 98.56 81 LEU A O 1
ATOM 638 N N . ALA A 1 82 ? 5.955 0.553 -0.769 1.00 98.00 82 ALA A N 1
ATOM 639 C CA . ALA A 1 82 ? 6.751 -0.614 -0.408 1.00 98.00 82 ALA A CA 1
ATOM 640 C C . ALA A 1 82 ? 7.834 -0.236 0.618 1.00 98.00 82 ALA A C 1
ATOM 642 O O . ALA A 1 82 ? 7.876 -0.828 1.694 1.00 98.00 82 ALA A O 1
ATOM 643 N N . THR A 1 83 ? 8.598 0.831 0.366 1.00 97.62 83 THR A N 1
ATOM 644 C CA . THR A 1 83 ? 9.618 1.347 1.295 1.00 97.62 83 THR A CA 1
ATOM 645 C C . THR A 1 83 ? 9.031 1.786 2.641 1.00 97.62 83 THR A C 1
ATOM 647 O O . THR A 1 83 ? 9.633 1.592 3.696 1.00 97.62 83 THR A O 1
ATOM 650 N N . TRP A 1 84 ? 7.836 2.381 2.653 1.00 98.44 84 TRP A N 1
ATOM 651 C CA . TRP A 1 84 ?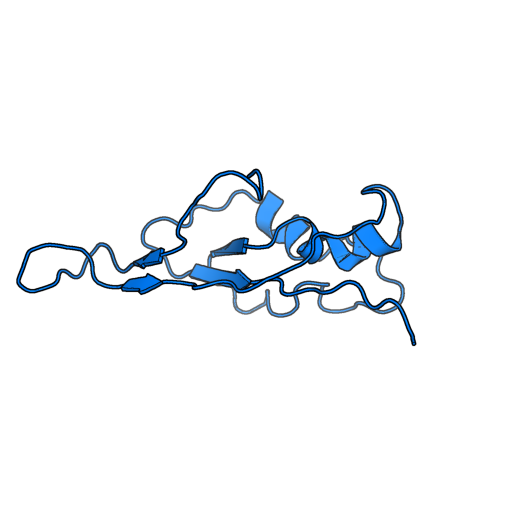 7.174 2.758 3.909 1.00 98.44 84 TRP A CA 1
ATOM 652 C C . TRP A 1 84 ? 6.725 1.542 4.724 1.00 98.44 84 TRP A C 1
ATOM 654 O O . TRP A 1 84 ? 6.723 1.596 5.959 1.00 98.44 84 TRP A O 1
ATOM 664 N N . SER A 1 85 ? 6.346 0.464 4.034 1.00 97.75 85 SER A N 1
ATOM 665 C CA . SER A 1 85 ? 5.879 -0.793 4.626 1.00 97.75 85 SER A CA 1
ATOM 666 C C . SER A 1 85 ? 7.029 -1.647 5.167 1.00 97.75 85 SER A C 1
ATOM 668 O O . SER A 1 85 ? 6.862 -2.297 6.192 1.00 97.75 85 SER A O 1
ATOM 670 N N . GLU A 1 86 ? 8.220 -1.577 4.561 1.00 97.38 86 GLU A N 1
ATOM 671 C CA . GLU A 1 86 ? 9.447 -2.248 5.040 1.00 97.38 86 GLU A CA 1
ATOM 672 C C . GLU A 1 86 ? 9.861 -1.840 6.461 1.00 97.38 86 GLU A C 1
ATOM 674 O O . GLU A 1 86 ? 10.595 -2.559 7.132 1.00 97.38 86 GLU A O 1
ATOM 679 N N . ARG A 1 87 ? 9.357 -0.703 6.956 1.00 97.75 87 ARG A N 1
ATOM 680 C CA . ARG A 1 87 ? 9.588 -0.239 8.332 1.00 97.75 87 ARG A CA 1
ATOM 681 C C . ARG A 1 87 ? 8.888 -1.102 9.392 1.00 97.75 87 ARG A C 1
ATOM 683 O O . ARG A 1 87 ? 9.067 -0.817 10.573 1.00 97.75 87 ARG A O 1
ATOM 690 N N . ASP A 1 88 ? 8.054 -2.062 8.977 1.00 97.62 88 ASP A N 1
ATOM 691 C CA . ASP A 1 88 ? 7.357 -3.052 9.816 1.00 97.62 88 ASP A CA 1
ATOM 692 C C . ASP A 1 88 ? 6.723 -2.443 11.078 1.00 97.62 88 ASP A C 1
ATOM 694 O O . ASP A 1 88 ? 6.897 -2.879 12.218 1.00 97.62 88 ASP A O 1
ATOM 698 N N . ARG A 1 89 ? 6.029 -1.319 10.880 1.00 98.19 89 ARG A N 1
ATOM 699 C CA . ARG A 1 89 ? 5.443 -0.564 11.987 1.00 98.19 89 ARG A CA 1
ATOM 700 C C . ARG A 1 89 ? 4.159 -1.252 12.467 1.00 98.19 89 ARG A C 1
ATOM 702 O O . ARG A 1 89 ? 3.344 -1.657 11.642 1.00 98.19 89 ARG A O 1
ATOM 709 N N . PRO A 1 90 ? 3.896 -1.292 13.786 1.00 98.31 90 PRO A N 1
ATOM 710 C CA . PRO A 1 90 ? 2.698 -1.928 14.332 1.00 98.31 90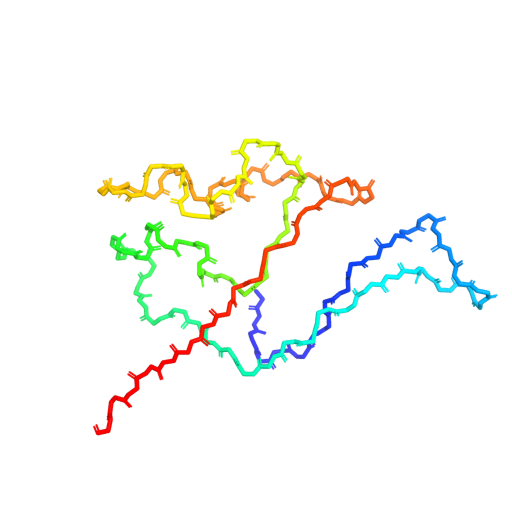 PRO A CA 1
ATOM 711 C C . PRO A 1 90 ? 1.409 -1.212 13.906 1.00 98.31 90 PRO A C 1
ATOM 713 O O . PRO A 1 90 ? 1.308 0.008 14.058 1.00 98.31 90 PRO A O 1
ATOM 716 N N . ILE A 1 91 ? 0.410 -1.987 13.469 1.00 98.25 91 ILE A N 1
ATOM 717 C CA . ILE A 1 91 ? -0.891 -1.507 12.955 1.00 98.25 91 ILE A CA 1
ATOM 718 C C . ILE A 1 91 ? -2.102 -1.887 13.828 1.00 98.25 91 ILE A C 1
ATOM 720 O O . ILE A 1 91 ? -3.177 -1.314 13.673 1.00 98.25 91 ILE A O 1
ATOM 724 N N . GLU A 1 92 ? -1.948 -2.829 14.761 1.00 98.06 92 GLU A N 1
ATOM 725 C CA . GLU A 1 92 ? -3.055 -3.346 15.578 1.00 98.06 92 GLU A CA 1
ATOM 726 C C . GLU A 1 92 ? -3.646 -2.260 16.494 1.00 98.06 92 GLU A C 1
ATOM 728 O O . GLU A 1 92 ? -2.923 -1.651 17.288 1.00 98.06 92 GLU A O 1
ATOM 733 N N . ASN A 1 93 ? -4.965 -2.044 16.412 1.00 97.81 93 ASN A N 1
ATOM 734 C CA . ASN A 1 93 ? -5.705 -1.055 17.209 1.00 97.81 93 ASN A CA 1
ATOM 735 C C . ASN A 1 93 ? -5.086 0.362 17.169 1.00 97.81 93 ASN A C 1
ATOM 737 O O . ASN A 1 93 ? -4.984 1.044 18.193 1.00 97.81 93 ASN A O 1
ATOM 741 N N . LYS A 1 94 ? -4.645 0.796 15.982 1.00 98.12 94 LYS A N 1
ATOM 742 C CA . LYS A 1 94 ? -4.097 2.137 15.725 1.00 98.12 94 LYS A CA 1
ATOM 743 C C . LYS A 1 94 ? -4.880 2.866 14.640 1.00 98.12 94 LYS A C 1
ATOM 745 O O . LYS A 1 94 ? -5.753 2.294 13.994 1.00 98.12 94 LYS A O 1
ATOM 750 N N . ASP A 1 95 ? -4.530 4.132 14.441 1.00 98.50 95 ASP A N 1
ATOM 751 C CA . ASP A 1 95 ? -4.901 4.850 13.228 1.00 98.50 95 ASP A CA 1
ATOM 752 C C . ASP A 1 95 ? -4.105 4.286 12.043 1.00 98.50 95 ASP A C 1
ATOM 754 O O . ASP A 1 95 ? -2.868 4.246 12.071 1.00 98.50 95 ASP A O 1
ATOM 758 N N . ILE A 1 96 ? -4.819 3.785 11.041 1.00 98.62 96 ILE A N 1
ATOM 759 C CA . ILE A 1 96 ? -4.264 3.029 9.919 1.00 98.62 96 ILE A CA 1
ATOM 760 C C . ILE A 1 96 ? -4.846 3.521 8.600 1.00 98.62 96 ILE A C 1
ATOM 762 O O . ILE A 1 96 ? -5.975 4.003 8.532 1.00 98.62 96 ILE A O 1
ATOM 766 N N . VAL A 1 97 ? -4.081 3.321 7.533 1.00 98.56 97 VAL A N 1
ATOM 767 C CA . VAL A 1 97 ? -4.491 3.571 6.154 1.00 98.56 97 VAL A CA 1
ATOM 768 C C . VAL A 1 97 ? -4.406 2.259 5.385 1.00 98.56 97 VAL A C 1
ATOM 770 O O . VAL A 1 97 ? -3.373 1.587 5.403 1.00 98.56 97 VAL A O 1
ATOM 773 N N . LEU A 1 98 ? -5.500 1.895 4.712 1.00 98.19 98 LEU A N 1
ATOM 774 C CA . LEU A 1 98 ? -5.533 0.789 3.760 1.00 98.19 98 LEU A CA 1
ATOM 775 C C . LEU A 1 98 ? -5.337 1.337 2.347 1.00 98.19 98 LEU A C 1
ATOM 777 O O . LEU A 1 98 ? -6.071 2.225 1.916 1.00 98.19 98 LEU A O 1
ATOM 781 N N . TRP A 1 99 ?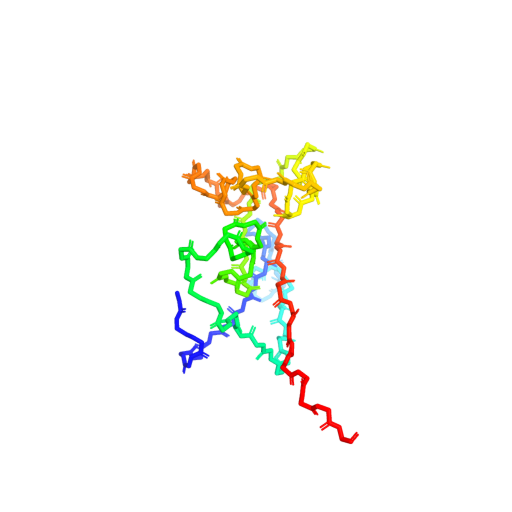 -4.394 0.754 1.615 1.00 98.19 99 TRP A N 1
ATOM 782 C CA . TRP A 1 99 ? -4.134 1.060 0.212 1.00 98.19 99 TRP A CA 1
ATOM 783 C C . TRP A 1 99 ? -4.560 -0.136 -0.638 1.00 98.19 99 TRP A C 1
ATOM 785 O O . TRP A 1 99 ? -4.067 -1.249 -0.434 1.00 98.19 99 TRP A O 1
ATOM 795 N N . TYR A 1 100 ? -5.481 0.086 -1.576 1.00 96.31 100 TYR A N 1
ATOM 796 C CA . TYR A 1 100 ? -5.987 -0.947 -2.480 1.00 96.31 100 TYR A CA 1
ATOM 797 C C . TYR A 1 100 ? -5.521 -0.679 -3.913 1.00 96.31 100 TYR A C 1
ATOM 799 O O . TYR A 1 100 ? -5.894 0.330 -4.512 1.00 96.31 100 TYR A O 1
ATOM 807 N N . THR A 1 101 ? -4.729 -1.596 -4.468 1.00 95.81 101 THR A N 1
ATOM 808 C CA . THR A 1 101 ? -4.275 -1.539 -5.860 1.00 95.81 101 THR A CA 1
ATOM 809 C C . THR A 1 101 ? -5.264 -2.282 -6.754 1.00 95.81 101 THR A C 1
ATOM 811 O O . THR A 1 101 ? -5.423 -3.504 -6.668 1.00 95.81 101 THR A O 1
ATOM 814 N N . LEU A 1 102 ? -5.900 -1.534 -7.653 1.00 94.12 102 LEU A N 1
ATOM 815 C CA . LEU A 1 102 ? -6.747 -2.054 -8.721 1.00 94.12 102 LEU A CA 1
ATOM 816 C C . LEU A 1 102 ? -5.995 -1.971 -10.052 1.00 94.12 102 LEU A C 1
ATOM 818 O O . LEU A 1 102 ? -5.409 -0.938 -10.371 1.00 94.12 102 LEU A O 1
ATOM 822 N N . GLY A 1 103 ? -6.032 -3.048 -10.836 1.00 94.19 103 GLY A N 1
ATOM 823 C CA . GLY A 1 103 ? -5.363 -3.109 -12.133 1.00 94.19 103 GLY A CA 1
ATOM 824 C C . GLY A 1 103 ? -6.109 -3.971 -13.144 1.00 94.19 103 GLY A C 1
ATOM 825 O O . GLY A 1 103 ? -6.965 -4.776 -12.786 1.00 94.19 103 GLY A O 1
ATOM 826 N N . PHE A 1 104 ? -5.755 -3.807 -14.416 1.00 95.38 104 PHE A N 1
ATOM 827 C CA . PHE A 1 104 ? -6.235 -4.614 -15.535 1.00 95.38 104 PHE A CA 1
ATOM 828 C C . PHE A 1 104 ? -5.137 -4.729 -16.598 1.00 95.38 104 PHE A C 1
ATOM 830 O O . PHE A 1 104 ? -4.259 -3.870 -16.693 1.00 95.38 104 PHE A O 1
ATOM 837 N N . HIS A 1 105 ? -5.195 -5.780 -17.415 1.00 96.44 105 HIS A N 1
ATOM 838 C CA . HIS A 1 105 ? -4.332 -5.937 -18.585 1.00 96.44 105 HIS A CA 1
ATOM 839 C C . HIS A 1 105 ? -5.125 -5.574 -19.837 1.00 96.44 105 HIS A C 1
ATOM 841 O O . HIS A 1 105 ? -6.080 -6.263 -20.190 1.00 96.44 105 HIS A O 1
ATOM 847 N N . HIS A 1 106 ? -4.756 -4.475 -20.489 1.00 96.38 106 HIS A N 1
ATOM 848 C CA . HIS A 1 106 ? -5.430 -4.019 -21.699 1.00 96.38 106 HIS A CA 1
ATOM 849 C C . HIS A 1 106 ? -4.780 -4.645 -22.936 1.00 96.38 106 HIS A C 1
ATOM 851 O O . HIS A 1 106 ? -3.664 -4.279 -23.297 1.00 96.38 106 HIS A O 1
ATOM 857 N N . VAL A 1 107 ? -5.485 -5.578 -23.580 1.00 97.06 107 VAL A N 1
ATOM 858 C CA . VAL A 1 107 ? -5.147 -6.086 -24.917 1.00 97.06 107 VAL A CA 1
ATOM 859 C C . VAL A 1 107 ? -6.008 -5.312 -25.922 1.00 97.06 107 VAL A C 1
ATOM 861 O O . VAL A 1 107 ? -7.226 -5.488 -25.888 1.00 97.06 107 VAL A O 1
ATOM 864 N N . PRO A 1 108 ? -5.426 -4.423 -26.752 1.00 95.69 108 PRO A N 1
ATOM 865 C CA . PRO A 1 108 ? -6.194 -3.600 -27.686 1.00 95.69 108 PRO A CA 1
ATOM 866 C C . PRO A 1 108 ? -6.988 -4.434 -28.698 1.00 95.69 108 PRO A C 1
ATOM 868 O O . PRO A 1 108 ? -6.575 -5.544 -29.046 1.00 95.69 108 PRO A O 1
ATOM 871 N N . CYS A 1 109 ? -8.094 -3.872 -29.185 1.00 90.62 109 CYS A N 1
ATOM 872 C CA . CYS A 1 109 ? -8.913 -4.421 -30.263 1.00 90.62 109 CYS A CA 1
ATOM 873 C C . CYS A 1 109 ? -8.842 -3.578 -31.539 1.00 90.62 109 CYS A C 1
ATOM 875 O O . CYS A 1 109 ? -8.545 -2.364 -31.441 1.00 90.62 109 CYS A O 1
#

InterPro domains:
  IPR000269 Copper amine oxidase [PTHR10638] (3-109)
  IPR015798 Copper amine oxidase, catalytic domain [PF01179] (6-109)
  IPR036460 Copper amine oxidase, catalytic domain superfamily [G3DSA:2.70.98.20] (1-109)
  IPR036460 Copper amine oxidase, catalytic domain superfamily [SSF49998] (6-109)

Foldseek 3Di:
DDPPDDDWDWDFQPVDADPVGHTDTDTDDDDDADADPDDCPDQVCLLVVLSNDQKDKAADDPLLDDQSAPDSVVDRNCGHVVNRCVVVDDDPNGRMDMDGDGHDDDDDD